Protein AF-X1LDX7-F1 (afdb_monomer_lite)

Radius of gyration: 20.69 Å; chains: 1; bounding box: 46×36×56 Å

pLDDT: mean 85.53, std 8.08, range [46.94, 95.12]

InterPro domains:
  IPR010656 TRAP C4-dicarboxylate transport system permease DctM subunit [PF06808] (3-155)
  IPR011853 TRAP C4-dicarboxylate transport system permease, fused DctM-DctQ [PTHR43849] (2-155)

Secondary structure (DSSP, 8-state):
-HHHHHHHTT--HHHHHHHHHHHHHHHHHT-TTT---HHHHHHHHHHHHHHHHHHHHHHHHHHHHHHHHHHHTHHHHHHHHHHHHHTT-HHHHHHHHHHHHHHHHTTS-HHHHHHHHHHHTHHHHHHHHTTTS-THHHHHHHHHHHHHHHHSGGG--

Foldseek 3Di:
DQLVVCVVVVDDNVVSVVVVVVVVQVVLCVDPVRRDDPVNVVVVVVVVVVVVVVVVVLVVVLVVLLVCLVVVVQQVVLLVVLCVVCVLPLVSSLVVLLVVLLVQLAPDPLSSSLSNSCRRNLVSNCVSCVVPDDSVVSSVSSSVSSVVSCVDDVRVD

Sequence (157 aa):
FALIYLLIQGYSPQKSVVLSIVVLIIVSMFSEKTRLTPKKFLEAITEAGVSATTVAVACAAAGIIVGITTMSGLGLKFTGIVFEVSRGILPIALILASLASLVLGMGIPTTANYIIMATLIAPALIRLMAENTHLILPHMFVFYYGILADITPPVLF

Structure (mmCIF, N/CA/C/O backbone):
data_AF-X1LDX7-F1
#
_entry.id   AF-X1LDX7-F1
#
loop_
_atom_site.group_PDB
_atom_site.id
_atom_site.type_symbol
_atom_site.label_atom_id
_atom_site.label_alt_id
_atom_site.label_comp_id
_atom_site.label_asym_id
_atom_site.label_entity_id
_atom_site.label_seq_id
_atom_site.pdbx_PDB_ins_code
_atom_site.Cartn_x
_atom_site.Cartn_y
_atom_site.Cartn_z
_atom_site.occupancy
_atom_site.B_iso_or_equiv
_atom_site.auth_seq_id
_atom_site.auth_comp_id
_atom_site.auth_asym_id
_atom_site.auth_atom_id
_atom_site.pdbx_PDB_model_num
ATOM 1 N N . PHE A 1 1 ? -12.152 -15.289 14.217 1.00 82.81 1 PHE A N 1
ATOM 2 C CA . PHE A 1 1 ? -12.543 -16.506 13.472 1.00 82.81 1 PHE A CA 1
ATOM 3 C C . PHE A 1 1 ? -13.544 -16.245 12.348 1.00 82.81 1 PHE A C 1
ATOM 5 O O . PHE A 1 1 ? -13.287 -16.727 11.255 1.00 82.81 1 PHE A O 1
ATOM 12 N N . ALA A 1 2 ? -14.608 -15.448 12.544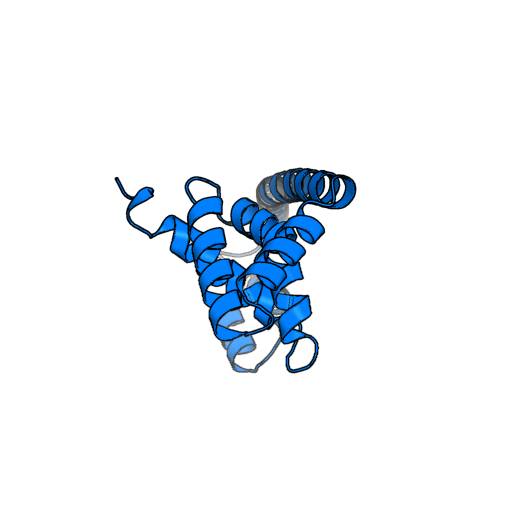 1.00 89.12 2 ALA A N 1
ATOM 13 C CA . ALA A 1 2 ? -15.580 -15.135 11.479 1.00 89.12 2 ALA A CA 1
ATOM 14 C C . ALA A 1 2 ? -14.943 -14.565 10.191 1.00 89.12 2 ALA A C 1
ATOM 16 O O . ALA A 1 2 ? -15.236 -15.045 9.101 1.00 89.12 2 ALA A O 1
ATOM 17 N N . LEU A 1 3 ? -14.003 -13.621 10.320 1.00 91.62 3 LEU A N 1
ATOM 18 C CA . LEU A 1 3 ? -13.297 -13.031 9.175 1.00 91.62 3 LEU A CA 1
ATOM 19 C C . LEU A 1 3 ? -12.515 -14.068 8.362 1.00 91.62 3 LEU A C 1
ATOM 21 O O . LEU A 1 3 ? -12.654 -14.133 7.147 1.00 91.62 3 LEU A O 1
ATOM 25 N N . ILE A 1 4 ? -11.734 -14.907 9.045 1.00 93.25 4 ILE A N 1
ATOM 26 C CA . ILE A 1 4 ? -10.932 -15.964 8.413 1.00 93.25 4 ILE A CA 1
ATOM 27 C C . ILE A 1 4 ? -11.850 -16.979 7.720 1.00 93.25 4 ILE A C 1
ATOM 29 O O . ILE A 1 4 ? -11.585 -17.373 6.591 1.00 93.25 4 ILE A O 1
ATOM 33 N N . TYR A 1 5 ? -12.957 -17.356 8.364 1.00 93.88 5 TYR A N 1
ATOM 34 C CA . TYR A 1 5 ? -13.932 -18.277 7.787 1.00 93.88 5 TYR A CA 1
ATOM 35 C C . TYR A 1 5 ? -14.540 -17.732 6.486 1.00 93.88 5 TYR A C 1
ATOM 37 O O . TYR A 1 5 ? -14.564 -18.439 5.483 1.00 93.88 5 TYR A O 1
ATOM 45 N N . LEU A 1 6 ? -14.970 -16.465 6.470 1.00 92.25 6 LEU A N 1
ATOM 46 C CA . LEU A 1 6 ? -15.544 -15.834 5.275 1.00 92.25 6 LEU A CA 1
ATOM 47 C C . LEU A 1 6 ? -14.529 -15.718 4.127 1.00 92.25 6 LEU A C 1
ATOM 49 O O . LEU A 1 6 ? -14.892 -15.935 2.972 1.00 92.25 6 LEU A O 1
ATOM 53 N N . LEU A 1 7 ? -13.256 -15.458 4.438 1.00 92.94 7 LEU A N 1
ATOM 54 C CA . LEU A 1 7 ? -12.185 -15.445 3.438 1.00 92.94 7 LEU A CA 1
ATOM 55 C C . LEU A 1 7 ? -11.936 -16.836 2.836 1.00 92.94 7 LEU A C 1
ATOM 57 O O . LEU A 1 7 ? -11.791 -16.948 1.622 1.00 92.94 7 LEU A O 1
ATOM 61 N N . ILE A 1 8 ? -11.943 -17.898 3.652 1.00 94.62 8 ILE A N 1
ATOM 62 C CA . ILE A 1 8 ? -11.799 -19.286 3.168 1.00 94.62 8 ILE A CA 1
ATOM 63 C C . ILE A 1 8 ? -12.981 -19.684 2.271 1.00 94.62 8 ILE A C 1
ATOM 65 O O . ILE A 1 8 ? -12.803 -20.419 1.305 1.00 94.62 8 ILE A O 1
ATOM 69 N N . GLN A 1 9 ? -14.179 -19.162 2.547 1.00 91.88 9 GLN A N 1
ATOM 70 C CA . GLN A 1 9 ? -15.378 -19.352 1.720 1.00 91.88 9 GLN A CA 1
ATOM 71 C C . GLN A 1 9 ? -15.359 -18.535 0.412 1.00 91.88 9 GLN A C 1
ATOM 73 O O . GLN A 1 9 ? -16.319 -18.576 -0.354 1.00 91.88 9 GLN A O 1
ATOM 78 N N . GLY A 1 10 ? -14.290 -17.779 0.144 1.00 89.56 10 GLY A N 1
ATOM 79 C CA . GLY A 1 10 ? -14.121 -17.025 -1.098 1.00 89.56 10 GLY A CA 1
ATOM 80 C C . GLY A 1 10 ? -14.880 -15.696 -1.152 1.00 89.56 10 GLY A C 1
ATOM 81 O O . GLY A 1 10 ? -15.006 -15.111 -2.228 1.00 89.56 10 GLY A O 1
ATOM 82 N N . TYR A 1 11 ? -15.383 -15.179 -0.025 1.00 91.88 11 TYR A N 1
ATOM 83 C CA . TYR A 1 11 ? -15.954 -13.830 0.004 1.00 91.88 11 TYR A CA 1
ATOM 84 C C . TYR A 1 11 ? -14.866 -12.769 -0.178 1.00 91.88 11 TYR A C 1
ATOM 86 O O . TYR A 1 11 ? -13.730 -12.927 0.269 1.00 91.88 11 TYR A O 1
ATOM 94 N N . SER A 1 12 ? -15.228 -11.630 -0.781 1.00 92.44 12 SER A N 1
ATOM 95 C CA . SER A 1 12 ? -14.287 -10.516 -0.893 1.00 92.44 12 SER A CA 1
ATOM 96 C C . SER A 1 12 ? -13.866 -10.009 0.497 1.00 92.44 12 SER A C 1
ATOM 98 O O . SER A 1 12 ? -14.675 -10.045 1.438 1.00 92.44 12 SER A O 1
ATOM 100 N N . PRO A 1 13 ? -12.630 -9.500 0.657 1.00 90.12 13 PRO A N 1
ATOM 101 C CA . PRO A 1 13 ? -12.145 -9.006 1.945 1.00 90.12 13 PRO A CA 1
ATOM 102 C C . PRO A 1 13 ? -13.055 -7.940 2.561 1.00 90.12 13 PRO A C 1
ATOM 104 O O . PRO A 1 13 ? -13.353 -7.992 3.751 1.00 90.12 13 PRO A O 1
ATOM 107 N N . GLN A 1 14 ? -13.580 -7.024 1.742 1.00 92.62 14 GLN A N 1
ATOM 108 C CA . GLN A 1 14 ? -14.465 -5.950 2.198 1.00 92.62 14 GLN A CA 1
ATOM 109 C C . GLN A 1 14 ? -15.773 -6.505 2.774 1.00 92.62 14 GLN A C 1
ATOM 111 O O . GLN A 1 14 ? -16.179 -6.121 3.870 1.00 92.62 14 GLN A O 1
ATOM 116 N N . LYS A 1 15 ? -16.413 -7.455 2.075 1.00 90.69 15 LYS A N 1
ATOM 117 C CA . LYS A 1 15 ? -17.636 -8.115 2.562 1.00 90.69 15 LYS A CA 1
ATOM 118 C C . LYS A 1 15 ? -17.365 -8.901 3.844 1.00 90.69 15 LYS A C 1
ATOM 120 O O . LYS A 1 15 ? -18.156 -8.834 4.783 1.00 90.69 15 LYS A O 1
ATOM 125 N N . SER A 1 16 ? -16.230 -9.597 3.893 1.00 94.56 16 SER A N 1
ATOM 126 C CA . SER A 1 16 ? -15.809 -10.391 5.050 1.00 94.56 16 SER A CA 1
ATOM 127 C C . SER A 1 16 ? -15.623 -9.529 6.300 1.00 94.56 16 SER A C 1
ATOM 129 O O . SER A 1 16 ? -16.070 -9.917 7.378 1.00 94.56 16 SER A O 1
ATOM 131 N N . VAL A 1 17 ? -15.025 -8.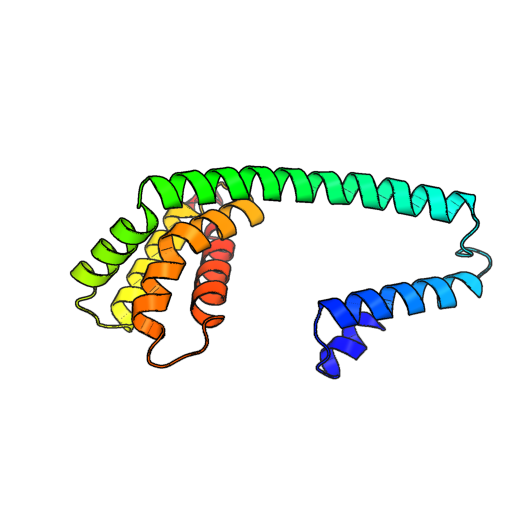341 6.163 1.00 93.81 17 VAL A N 1
ATOM 132 C CA . VAL A 1 17 ? -14.864 -7.375 7.261 1.00 93.81 17 VAL A CA 1
ATOM 133 C C . VAL A 1 17 ? -16.217 -6.864 7.750 1.00 93.81 17 VAL 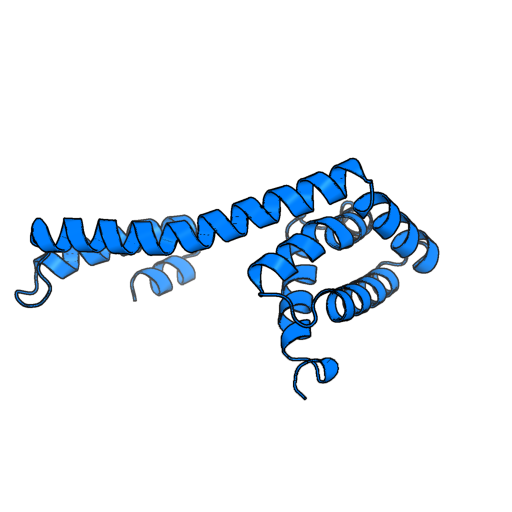A C 1
ATOM 135 O O . VAL A 1 17 ? -16.485 -6.942 8.947 1.00 93.81 17 VAL A O 1
ATOM 138 N N . VAL A 1 18 ? -17.090 -6.403 6.848 1.00 93.81 18 VAL A N 1
ATOM 139 C CA . VAL A 1 18 ? -18.406 -5.852 7.223 1.00 93.81 18 VAL A CA 1
ATOM 140 C C . VAL A 1 18 ? -19.240 -6.885 7.984 1.00 93.81 18 VAL A C 1
ATOM 142 O O . VAL A 1 18 ? -19.736 -6.598 9.072 1.00 93.81 18 VAL A O 1
ATOM 145 N N . LEU A 1 19 ? -19.339 -8.111 7.463 1.00 93.31 19 LEU A N 1
ATOM 146 C CA . LEU A 1 19 ? -20.062 -9.195 8.132 1.00 93.31 19 LEU A CA 1
ATOM 147 C C . LEU A 1 19 ? -19.414 -9.578 9.467 1.00 93.31 19 LEU A C 1
ATOM 149 O O . LEU A 1 19 ? -20.119 -9.832 10.442 1.00 93.31 19 LEU A O 1
ATOM 153 N N . SER A 1 20 ? -18.082 -9.572 9.543 1.00 93.88 20 SER A N 1
ATOM 154 C CA . SER A 1 20 ? -17.376 -9.861 10.792 1.00 93.88 20 SER A CA 1
ATOM 155 C C . SER A 1 20 ? -17.654 -8.821 11.868 1.00 93.88 20 SER A C 1
ATOM 157 O O . SER A 1 20 ? -17.823 -9.214 13.015 1.00 93.88 20 SER A O 1
ATOM 159 N N . ILE A 1 21 ? -17.751 -7.532 11.525 1.00 92.19 21 ILE A N 1
ATOM 160 C CA . ILE A 1 21 ? -18.117 -6.469 12.475 1.00 92.19 21 ILE A CA 1
ATOM 161 C C . ILE A 1 21 ? -19.527 -6.709 13.024 1.00 92.19 21 ILE A C 1
ATOM 163 O O . ILE A 1 21 ? -19.724 -6.644 14.235 1.00 92.19 21 ILE A O 1
ATOM 167 N N . VAL A 1 22 ? -20.491 -7.055 12.164 1.00 91.81 22 VAL A N 1
ATOM 168 C CA . VAL A 1 22 ? -21.866 -7.370 12.591 1.00 91.81 22 VAL A CA 1
ATOM 169 C C . VAL A 1 22 ? -21.882 -8.563 13.548 1.00 91.81 22 VAL A C 1
ATOM 171 O O . VAL A 1 22 ? -22.469 -8.481 14.626 1.00 91.81 22 VAL A O 1
ATOM 174 N N . VAL A 1 23 ? -21.184 -9.649 13.202 1.00 92.19 23 VAL A N 1
ATOM 175 C CA . VAL A 1 23 ? -21.048 -10.823 14.079 1.00 92.19 23 VAL A CA 1
ATOM 176 C C . VAL A 1 23 ? -20.392 -10.439 15.406 1.00 92.19 23 VAL A C 1
ATOM 178 O O . VAL A 1 23 ? -20.837 -10.888 16.458 1.00 92.19 23 VAL A O 1
ATOM 181 N N . LEU A 1 24 ? -19.367 -9.587 15.381 1.00 91.19 24 LEU A N 1
ATOM 182 C CA . LEU A 1 24 ? -18.648 -9.149 16.576 1.00 91.19 24 LEU A CA 1
ATOM 183 C C . LEU A 1 24 ? -19.548 -8.320 17.501 1.00 91.19 24 LEU A C 1
ATOM 185 O O . LEU A 1 24 ? -19.529 -8.550 18.706 1.00 91.19 24 LEU A O 1
ATOM 189 N N . ILE A 1 25 ? -20.390 -7.437 16.952 1.00 89.62 25 ILE A N 1
ATOM 190 C CA . ILE A 1 25 ? -21.397 -6.683 17.716 1.00 89.62 25 ILE A CA 1
ATOM 191 C C . ILE A 1 25 ? -22.408 -7.638 18.357 1.00 89.62 25 ILE A C 1
ATOM 193 O O . ILE A 1 25 ? -22.646 -7.550 19.560 1.00 89.62 25 ILE A O 1
ATOM 197 N N . ILE A 1 26 ? -22.958 -8.583 17.586 1.00 89.69 26 ILE A N 1
ATOM 198 C CA . ILE A 1 26 ? -23.938 -9.557 18.089 1.00 89.69 26 ILE A CA 1
ATOM 199 C C . ILE A 1 26 ? -23.328 -10.387 19.223 1.00 89.69 26 ILE A C 1
ATOM 201 O O . ILE A 1 26 ? -23.899 -10.461 20.305 1.00 89.69 26 ILE A O 1
ATOM 205 N N . VAL A 1 27 ? -22.143 -10.964 19.012 1.00 90.00 27 VAL A N 1
ATOM 206 C CA . VAL A 1 27 ? -21.449 -11.792 20.012 1.00 90.00 27 VAL A CA 1
ATOM 207 C C . VAL A 1 27 ? -21.072 -10.974 21.251 1.00 90.00 27 VAL A C 1
ATOM 209 O O . VAL A 1 27 ? -21.224 -11.453 22.374 1.00 90.00 27 VAL A O 1
ATOM 212 N N . SER A 1 28 ? -20.639 -9.723 21.068 1.00 87.56 28 SER A N 1
ATOM 213 C CA . SER A 1 28 ? -20.312 -8.798 22.158 1.00 87.56 28 SER A CA 1
ATOM 214 C C . SER A 1 28 ? -21.494 -8.580 23.106 1.00 87.56 28 SER A C 1
ATOM 216 O O . SER A 1 28 ? -21.269 -8.466 24.312 1.00 87.56 28 SER A O 1
ATOM 218 N N . MET A 1 29 ? -22.738 -8.586 22.606 1.00 85.94 29 MET A N 1
ATOM 219 C CA . MET A 1 29 ? -23.943 -8.392 23.423 1.00 85.94 29 MET A CA 1
ATOM 220 C C . MET A 1 29 ? -24.233 -9.542 24.398 1.00 85.94 29 MET A C 1
ATOM 222 O O . MET A 1 29 ? -24.855 -9.295 25.431 1.00 85.94 29 MET A O 1
ATOM 226 N N . PHE A 1 30 ? -23.777 -10.764 24.105 1.00 87.69 30 PHE A N 1
ATOM 227 C CA . PHE A 1 30 ? -24.037 -11.954 24.930 1.00 87.69 30 PHE A CA 1
ATOM 228 C C . PHE A 1 30 ? -23.065 -12.133 26.102 1.00 87.69 30 PHE A C 1
ATOM 230 O O . PHE A 1 30 ? -23.287 -12.990 26.952 1.00 87.69 30 PHE A O 1
ATOM 237 N N . SER A 1 31 ? -21.997 -11.338 26.179 1.00 81.31 31 SER A N 1
ATOM 238 C CA . SER A 1 31 ? -21.017 -11.414 27.264 1.00 81.31 31 SER A CA 1
ATOM 239 C C . SER A 1 31 ? -21.066 -10.144 28.110 1.00 81.31 31 SER A C 1
ATOM 241 O O . SER A 1 31 ? -20.834 -9.040 27.616 1.00 81.31 31 SER A O 1
ATOM 243 N N . GLU A 1 32 ? -21.339 -10.294 29.409 1.00 73.56 32 GLU A N 1
ATOM 244 C CA . GLU A 1 32 ? -21.474 -9.175 30.355 1.00 73.56 32 GLU A CA 1
ATOM 245 C C . GLU A 1 32 ? -20.223 -8.286 30.408 1.00 73.56 32 GLU A C 1
ATOM 247 O O . GLU A 1 32 ? -20.321 -7.069 30.557 1.00 73.56 32 GLU A O 1
ATOM 252 N N . LYS A 1 33 ? -19.039 -8.875 30.200 1.00 76.56 33 LYS A N 1
ATOM 253 C CA . LYS A 1 33 ? -17.758 -8.154 30.191 1.00 76.56 33 LYS A CA 1
ATOM 254 C C . LYS A 1 33 ? -17.558 -7.317 28.925 1.00 76.56 33 LYS A C 1
ATOM 256 O O . LYS A 1 33 ? -16.923 -6.263 28.970 1.00 76.56 33 LYS A O 1
ATOM 261 N N . THR A 1 34 ? -18.105 -7.763 27.796 1.00 80.62 34 THR A N 1
ATOM 262 C CA . THR A 1 34 ? -17.879 -7.159 26.471 1.00 80.62 34 THR A CA 1
ATOM 263 C C . THR A 1 34 ? -19.093 -6.428 25.924 1.00 80.62 34 THR A C 1
ATOM 265 O O . THR A 1 34 ? -19.013 -5.917 24.812 1.00 80.62 34 THR A O 1
ATOM 268 N N . ARG A 1 35 ? -20.198 -6.364 26.675 1.00 83.50 35 ARG A N 1
ATOM 269 C CA . ARG A 1 35 ? -21.460 -5.780 26.219 1.00 83.50 35 ARG A CA 1
ATOM 270 C C . ARG A 1 35 ? -21.265 -4.340 25.749 1.00 83.50 35 ARG A C 1
ATOM 272 O O . ARG A 1 35 ? -20.736 -3.498 26.483 1.00 83.50 35 ARG A O 1
ATOM 279 N N . LEU A 1 36 ? -21.710 -4.073 24.524 1.00 83.69 36 LEU A N 1
ATOM 280 C CA . LEU A 1 36 ? -21.699 -2.745 23.923 1.00 83.69 36 LEU A CA 1
ATOM 281 C C . LEU A 1 36 ? -22.754 -1.867 24.612 1.00 83.69 36 LEU A C 1
ATOM 283 O O . LEU A 1 36 ? -23.952 -1.996 24.367 1.00 83.69 36 LEU A O 1
ATOM 287 N N . THR A 1 37 ? -22.317 -0.987 25.509 1.00 88.62 37 THR A N 1
ATOM 288 C CA . THR A 1 37 ? -23.161 0.097 26.027 1.00 88.62 37 THR A CA 1
ATOM 289 C C . THR A 1 37 ? -23.123 1.286 25.061 1.00 88.62 37 THR A C 1
ATOM 291 O O . THR A 1 37 ? -22.133 1.438 24.342 1.00 88.62 37 THR A O 1
ATOM 294 N N . PRO A 1 38 ? -24.136 2.176 25.052 1.00 86.81 38 PRO A N 1
ATOM 295 C CA . PRO A 1 38 ? -24.136 3.355 24.179 1.00 86.81 38 PRO A CA 1
ATOM 296 C C . PRO A 1 38 ? -22.867 4.208 24.314 1.00 86.81 38 PRO A C 1
ATOM 298 O O . PRO A 1 38 ? -22.340 4.695 23.320 1.00 86.81 38 PRO A O 1
ATOM 301 N N . LYS A 1 39 ? -22.324 4.312 25.535 1.00 89.44 39 LYS A N 1
ATOM 302 C CA . LYS A 1 39 ? -21.056 5.000 25.806 1.00 89.44 39 LYS A CA 1
ATOM 303 C C . LYS A 1 39 ? -19.863 4.312 25.128 1.00 89.44 39 LYS A C 1
ATOM 305 O O . LYS A 1 39 ? -19.134 4.972 24.399 1.00 89.44 39 LYS A O 1
ATOM 310 N N . LYS A 1 40 ? -19.710 2.991 25.297 1.00 88.75 40 LYS A N 1
ATOM 311 C CA . LYS A 1 40 ? -18.639 2.208 24.649 1.00 88.75 40 LYS A CA 1
ATOM 312 C C . LYS A 1 40 ? -18.744 2.228 23.125 1.00 88.75 40 LYS A C 1
ATOM 314 O O . LYS A 1 40 ? -17.732 2.222 22.439 1.00 88.75 40 LYS A O 1
ATOM 319 N N . PHE A 1 41 ? -19.964 2.253 22.589 1.00 89.38 41 PHE A N 1
ATOM 320 C CA . PHE A 1 41 ? -20.184 2.379 21.151 1.00 89.38 41 PHE A CA 1
ATOM 321 C C . PHE A 1 41 ? -19.718 3.743 20.626 1.00 89.38 41 PHE A C 1
ATOM 323 O O . PHE A 1 41 ? -19.037 3.801 19.607 1.00 89.38 41 PHE A O 1
ATOM 330 N N . LEU A 1 42 ? -20.025 4.829 21.345 1.00 92.12 42 LEU A N 1
ATOM 331 C CA . LEU A 1 42 ? -19.557 6.169 20.987 1.00 92.12 42 LEU A CA 1
ATOM 332 C C . LEU A 1 42 ? -18.024 6.285 21.073 1.00 92.12 42 LEU A C 1
ATOM 334 O O . LEU A 1 42 ? -17.396 6.868 20.190 1.00 92.12 42 LEU A O 1
ATOM 338 N N . GLU A 1 43 ? -17.423 5.700 22.111 1.00 92.81 43 GLU A N 1
ATOM 339 C CA . GLU A 1 43 ? -15.966 5.612 22.276 1.00 92.81 43 GLU A CA 1
ATOM 340 C C . GLU A 1 43 ? -15.327 4.838 21.113 1.00 92.81 43 GLU A C 1
ATOM 342 O O . GLU A 1 43 ? -14.395 5.342 20.492 1.00 92.81 43 GLU A O 1
ATOM 347 N N . ALA A 1 44 ? -15.890 3.684 20.735 1.00 90.75 44 ALA A N 1
ATOM 348 C CA . ALA A 1 44 ? -15.412 2.886 19.606 1.00 90.75 44 ALA A CA 1
ATOM 349 C C . ALA A 1 44 ? -15.512 3.633 18.264 1.00 90.75 44 ALA A C 1
ATOM 351 O O . ALA A 1 44 ? -14.602 3.544 17.443 1.00 90.75 44 ALA A O 1
ATOM 352 N N . ILE A 1 45 ? -16.585 4.403 18.034 1.00 92.69 45 ILE A N 1
ATOM 353 C CA . ILE A 1 45 ? -16.696 5.270 16.847 1.00 92.69 45 ILE A CA 1
ATOM 354 C C . ILE A 1 45 ? -15.628 6.366 16.874 1.00 92.69 45 ILE A C 1
ATOM 356 O O . ILE A 1 45 ? -15.034 6.666 15.841 1.00 92.69 45 ILE A O 1
ATOM 360 N N . THR A 1 46 ? -15.372 6.958 18.040 1.00 95.12 46 THR A N 1
ATOM 361 C CA . THR A 1 46 ? -14.361 8.013 18.189 1.00 95.12 46 THR A CA 1
ATOM 362 C C . THR A 1 46 ? -12.964 7.469 17.886 1.00 95.12 46 THR A C 1
ATOM 364 O O . THR A 1 46 ? -12.232 8.056 17.093 1.00 95.12 46 THR A O 1
ATOM 367 N N . GLU A 1 47 ? -12.617 6.306 18.437 1.00 93.69 47 GLU A N 1
ATOM 368 C CA . GLU A 1 47 ? -11.346 5.621 18.184 1.00 93.69 47 GLU A CA 1
ATOM 369 C C . GLU A 1 47 ? -11.201 5.188 16.715 1.00 93.69 47 GLU A C 1
ATOM 371 O O . GLU A 1 47 ? -10.141 5.367 16.102 1.00 93.69 47 GLU A O 1
ATOM 376 N N . ALA A 1 48 ? -12.292 4.705 16.109 1.00 91.50 48 ALA A N 1
ATOM 377 C CA . ALA A 1 48 ? -12.343 4.417 14.681 1.00 91.50 48 ALA A CA 1
ATOM 378 C C . ALA A 1 48 ? -12.126 5.684 13.836 1.00 91.50 48 ALA A C 1
ATOM 380 O O . ALA A 1 48 ? -11.396 5.635 12.849 1.00 91.50 48 ALA A O 1
ATOM 381 N N . GLY A 1 49 ? -12.702 6.824 14.232 1.00 94.50 49 GLY A N 1
ATOM 382 C CA . GLY A 1 49 ? -12.523 8.112 13.560 1.00 94.50 49 GLY A CA 1
ATOM 383 C C . GLY A 1 49 ? -11.084 8.629 13.626 1.00 94.50 49 GLY A C 1
ATOM 384 O O . GLY A 1 49 ? -10.535 9.070 12.613 1.00 94.50 49 GLY A O 1
ATOM 385 N N . VAL A 1 50 ? -10.434 8.516 14.788 1.00 93.88 50 VAL A N 1
ATOM 386 C CA . VAL A 1 50 ? -9.015 8.875 14.952 1.00 93.88 50 VAL A CA 1
ATOM 387 C C . VAL A 1 50 ? -8.138 7.997 14.059 1.00 93.88 50 VAL A C 1
ATOM 389 O O . VAL A 1 50 ? -7.339 8.516 13.280 1.00 93.88 50 VAL A O 1
ATOM 392 N N . SER A 1 51 ? -8.351 6.680 14.088 1.00 89.50 51 SER A N 1
ATOM 393 C CA . SER A 1 51 ? -7.606 5.731 13.250 1.00 89.50 51 SER A CA 1
ATOM 394 C C . SER A 1 51 ? -7.834 5.977 11.751 1.00 89.50 51 SER A C 1
ATOM 396 O O . SER A 1 51 ? -6.899 5.926 10.951 1.00 89.50 51 SER A O 1
ATOM 398 N N . ALA A 1 52 ? -9.070 6.302 11.357 1.00 92.25 52 ALA A N 1
ATOM 399 C CA . ALA A 1 52 ? -9.413 6.638 9.978 1.00 92.25 52 ALA A CA 1
ATOM 400 C C . ALA A 1 52 ? -8.739 7.934 9.508 1.00 92.25 52 ALA A C 1
ATOM 402 O O . ALA A 1 52 ? -8.370 8.037 8.340 1.00 92.25 52 ALA A O 1
ATOM 403 N N . THR A 1 53 ? -8.528 8.902 10.403 1.00 92.19 53 THR A N 1
ATOM 404 C CA . THR A 1 53 ? -7.862 10.171 10.072 1.00 92.19 53 THR A CA 1
ATOM 405 C C . THR A 1 53 ? -6.413 9.944 9.645 1.00 92.19 53 THR A C 1
ATOM 407 O O . THR A 1 53 ? -5.970 10.525 8.657 1.00 92.19 53 THR A O 1
ATOM 410 N N . THR A 1 54 ? -5.684 9.042 10.310 1.00 84.94 54 THR A N 1
ATOM 411 C CA . THR A 1 54 ? -4.315 8.676 9.908 1.00 84.94 54 THR A CA 1
ATO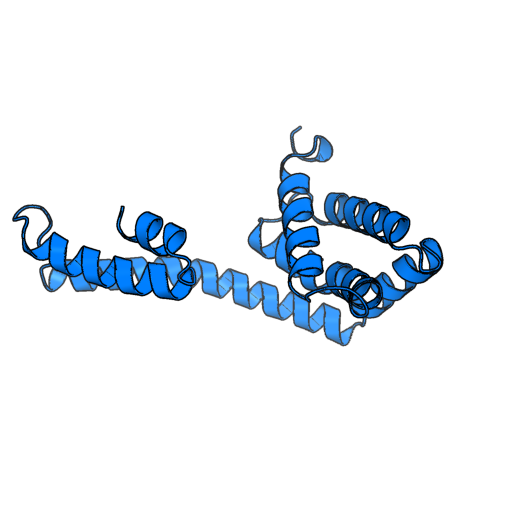M 412 C C . THR A 1 54 ? -4.274 8.122 8.482 1.00 84.94 54 THR A C 1
ATOM 414 O O . THR A 1 54 ? -3.428 8.525 7.681 1.00 84.94 54 THR A O 1
ATOM 417 N N . VAL A 1 55 ? -5.222 7.248 8.131 1.00 85.88 55 VAL A N 1
ATOM 418 C CA . VAL A 1 55 ? -5.345 6.709 6.768 1.00 85.88 55 VAL A CA 1
ATOM 419 C C . VAL A 1 55 ? -5.742 7.809 5.781 1.00 85.88 55 VAL A C 1
ATOM 421 O O . VAL A 1 55 ? -5.168 7.893 4.699 1.00 85.88 55 VAL A O 1
ATOM 424 N N . ALA A 1 56 ? -6.667 8.695 6.157 1.00 89.94 56 ALA A N 1
ATOM 425 C CA . ALA A 1 56 ? -7.117 9.798 5.314 1.00 89.94 56 ALA A CA 1
ATOM 426 C C . ALA A 1 56 ? -5.976 10.764 4.959 1.00 89.94 56 ALA A C 1
ATOM 428 O O . ALA A 1 56 ? -5.850 11.151 3.799 1.00 89.94 56 ALA A O 1
ATOM 429 N N . VAL A 1 57 ? -5.108 11.105 5.918 1.00 89.19 57 VAL A N 1
ATOM 430 C CA . VAL A 1 57 ? -3.924 11.946 5.673 1.00 89.19 57 VAL A CA 1
ATOM 431 C C . VAL A 1 57 ? -2.948 11.251 4.721 1.00 89.19 57 VAL A C 1
ATOM 433 O O . VAL A 1 57 ? -2.464 11.878 3.778 1.00 89.19 57 VAL A O 1
ATOM 436 N N . ALA A 1 58 ? -2.709 9.948 4.903 1.00 83.38 58 ALA A N 1
ATOM 437 C CA . ALA A 1 58 ? -1.878 9.173 3.985 1.00 83.38 58 ALA A CA 1
ATOM 438 C C . ALA A 1 58 ? -2.468 9.149 2.562 1.00 83.38 58 ALA A C 1
ATOM 440 O O . ALA A 1 58 ? -1.743 9.374 1.595 1.00 83.38 58 ALA A O 1
ATOM 441 N N . CYS A 1 59 ? -3.784 8.953 2.421 1.00 86.00 59 CYS A N 1
ATOM 442 C CA . CYS A 1 59 ? -4.486 9.017 1.137 1.00 86.00 59 CYS A CA 1
ATOM 443 C C . CYS A 1 59 ? -4.480 10.425 0.515 1.00 86.00 59 CYS A C 1
ATOM 445 O O . CYS A 1 59 ? -4.409 10.554 -0.705 1.00 86.00 59 CYS A O 1
ATOM 447 N N . ALA A 1 60 ? -4.529 11.490 1.316 1.00 90.06 60 ALA A N 1
ATOM 448 C CA . ALA A 1 60 ? -4.429 12.859 0.815 1.00 90.06 60 ALA A CA 1
ATOM 449 C C . ALA A 1 60 ? -3.030 13.139 0.243 1.00 90.06 60 ALA A C 1
ATOM 451 O O . ALA A 1 60 ? -2.905 13.611 -0.888 1.00 90.06 60 ALA A O 1
ATOM 452 N N . ALA A 1 61 ? -1.975 12.765 0.977 1.00 85.69 61 ALA A N 1
ATOM 453 C CA . ALA A 1 61 ? -0.598 12.844 0.493 1.00 85.69 61 ALA A CA 1
ATOM 454 C C . ALA A 1 61 ? -0.397 11.994 -0.775 1.00 85.69 61 ALA A C 1
ATOM 456 O O . ALA A 1 61 ? 0.213 12.452 -1.743 1.00 85.69 61 ALA A O 1
ATOM 457 N N . ALA A 1 62 ? -0.992 10.797 -0.809 1.00 84.12 62 ALA A N 1
ATOM 458 C CA . ALA A 1 62 ? -1.033 9.938 -1.986 1.00 84.12 62 ALA A CA 1
ATOM 459 C C . ALA A 1 62 ? -1.584 10.658 -3.214 1.00 84.12 62 ALA A C 1
ATOM 461 O O . ALA A 1 62 ? -0.972 10.637 -4.279 1.00 84.12 62 ALA A O 1
ATOM 462 N N . GLY A 1 63 ? -2.743 11.302 -3.055 1.00 87.12 63 GLY A N 1
ATOM 463 C CA . GLY A 1 63 ? -3.425 12.015 -4.126 1.00 87.12 63 GLY A CA 1
ATOM 464 C C . GLY A 1 63 ? -2.574 13.142 -4.703 1.00 87.12 63 GLY A C 1
ATOM 465 O O . GLY A 1 63 ? -2.544 13.314 -5.918 1.00 87.12 63 GLY A O 1
ATOM 466 N N . ILE A 1 64 ? -1.819 13.853 -3.860 1.00 89.38 64 ILE A N 1
ATOM 467 C CA . ILE A 1 64 ? -0.884 14.897 -4.303 1.00 89.38 64 ILE A CA 1
ATOM 468 C C . ILE A 1 64 ? 0.241 14.290 -5.155 1.00 89.38 64 ILE A C 1
ATOM 470 O O . ILE A 1 64 ? 0.512 14.783 -6.250 1.00 89.38 64 ILE A O 1
ATOM 474 N N . ILE A 1 65 ? 0.854 13.190 -4.702 1.00 84.31 65 ILE A N 1
ATOM 475 C CA . ILE A 1 65 ? 1.913 12.486 -5.446 1.00 84.31 65 ILE A CA 1
ATOM 476 C C . ILE A 1 65 ? 1.383 11.986 -6.792 1.00 84.31 65 ILE A C 1
ATOM 478 O O . ILE A 1 65 ? 2.019 12.197 -7.826 1.00 84.31 65 ILE A O 1
ATOM 482 N N . VAL A 1 66 ? 0.207 11.355 -6.796 1.00 84.62 66 VAL A N 1
ATOM 483 C CA . VAL A 1 66 ? -0.461 10.865 -8.010 1.00 84.62 66 VAL A CA 1
ATOM 484 C C . VAL A 1 66 ? -0.752 12.028 -8.959 1.00 84.62 66 VAL A C 1
ATOM 486 O O . VAL A 1 66 ? -0.469 11.925 -10.153 1.00 84.62 66 VAL A O 1
ATOM 489 N N . GLY A 1 67 ? -1.263 13.146 -8.438 1.00 87.56 67 GLY A N 1
ATOM 490 C CA . GLY A 1 67 ? -1.583 14.347 -9.206 1.00 87.56 67 GLY A CA 1
ATOM 491 C C . GLY A 1 67 ? -0.357 14.944 -9.894 1.00 87.56 67 GLY A C 1
ATOM 492 O O . GLY A 1 67 ? -0.361 15.115 -11.112 1.00 87.56 67 GLY A O 1
ATOM 493 N N . ILE A 1 68 ? 0.729 15.172 -9.149 1.00 88.25 68 ILE A N 1
ATOM 494 C CA . ILE A 1 68 ? 1.988 15.702 -9.699 1.00 88.25 68 ILE A CA 1
ATOM 495 C C . ILE A 1 68 ? 2.585 14.728 -10.718 1.00 88.25 68 ILE A C 1
ATOM 497 O O . ILE A 1 68 ? 3.016 15.141 -11.794 1.00 88.25 68 ILE A O 1
ATOM 501 N N . THR A 1 69 ? 2.583 13.430 -10.416 1.00 83.31 69 THR A N 1
ATOM 502 C CA . THR A 1 69 ? 3.109 12.378 -11.301 1.00 83.31 69 THR A CA 1
ATOM 503 C C . THR A 1 69 ? 2.342 12.304 -12.621 1.00 83.31 69 THR A C 1
ATOM 505 O O . THR A 1 69 ? 2.937 12.137 -13.687 1.00 83.31 69 THR A O 1
ATOM 508 N N . THR A 1 70 ? 1.021 12.472 -12.557 1.00 84.19 70 THR A N 1
ATOM 509 C CA . THR A 1 70 ? 0.145 12.481 -13.732 1.00 84.19 70 THR A CA 1
ATOM 510 C C . THR A 1 70 ? 0.368 13.741 -14.565 1.00 84.19 70 THR A C 1
ATOM 512 O O . THR A 1 70 ? 0.577 13.639 -15.771 1.00 84.19 70 THR A O 1
ATOM 515 N N . MET A 1 71 ? 0.402 14.923 -13.936 1.00 86.94 71 MET A N 1
ATOM 516 C CA . MET A 1 71 ? 0.598 16.203 -14.633 1.00 86.94 71 MET A CA 1
ATOM 517 C C . MET A 1 71 ? 1.990 16.343 -15.257 1.00 86.94 71 MET A C 1
ATOM 519 O O . MET A 1 71 ? 2.127 16.874 -16.354 1.00 86.94 71 MET A O 1
ATOM 523 N N . SER A 1 72 ? 3.027 15.854 -14.576 1.00 87.62 72 SER A N 1
ATOM 524 C CA . SER A 1 72 ? 4.407 15.865 -15.083 1.00 87.62 72 SER A CA 1
ATOM 525 C C . SER A 1 72 ? 4.664 14.814 -16.169 1.00 87.62 72 SER A C 1
ATOM 527 O O . SER A 1 72 ? 5.696 14.860 -16.842 1.00 87.62 72 SER A O 1
ATOM 529 N N . GLY A 1 73 ? 3.755 13.846 -16.338 1.00 82.31 73 GLY A N 1
ATOM 530 C CA . GLY A 1 73 ? 3.933 12.722 -17.253 1.00 82.31 73 GLY A CA 1
ATOM 531 C C . GLY A 1 73 ? 5.053 11.766 -16.833 1.00 82.31 73 GLY A C 1
ATOM 532 O O . GLY A 1 73 ? 5.544 11.002 -17.668 1.00 82.31 73 GLY A O 1
ATOM 533 N N . LEU A 1 74 ? 5.473 11.789 -15.560 1.00 81.25 74 LEU A N 1
ATOM 534 C CA . LEU A 1 74 ? 6.590 10.974 -15.073 1.00 81.25 74 LEU A CA 1
ATOM 535 C C . LEU A 1 74 ? 6.312 9.477 -15.264 1.00 81.25 74 LEU A C 1
ATOM 537 O O . LEU A 1 74 ? 7.190 8.751 -15.720 1.00 81.25 74 LEU A O 1
ATOM 541 N N . GLY A 1 75 ? 5.072 9.034 -15.024 1.00 74.81 75 GLY A N 1
ATOM 542 C CA . GLY A 1 75 ? 4.664 7.641 -15.243 1.00 74.81 75 GLY A CA 1
ATOM 543 C C . GLY A 1 75 ? 4.779 7.198 -16.707 1.00 74.81 75 GLY A C 1
ATOM 544 O O . GLY A 1 75 ? 5.220 6.083 -16.986 1.00 74.81 75 GLY A O 1
ATOM 545 N N . LEU A 1 76 ? 4.470 8.082 -17.665 1.00 80.31 76 LEU A N 1
ATOM 546 C CA . LEU A 1 76 ? 4.638 7.798 -19.097 1.00 80.31 76 LEU A CA 1
ATOM 547 C C . LEU A 1 76 ? 6.116 7.759 -19.500 1.00 80.31 76 LEU A C 1
ATOM 549 O O . LEU A 1 76 ? 6.508 6.899 -20.285 1.00 80.31 76 LEU A O 1
ATOM 553 N N . LYS A 1 77 ? 6.944 8.648 -18.942 1.00 85.00 77 LYS A N 1
ATOM 554 C CA . LYS A 1 77 ? 8.395 8.654 -19.178 1.00 85.00 77 LYS A CA 1
ATOM 555 C C . LYS A 1 77 ? 9.063 7.395 -18.628 1.00 85.00 77 LYS A C 1
ATOM 557 O O . LYS A 1 77 ? 9.817 6.757 -19.354 1.00 85.00 77 LYS A O 1
ATOM 562 N N . PHE A 1 78 ? 8.746 6.998 -17.394 1.00 82.06 78 PHE A N 1
ATOM 563 C CA . PHE A 1 78 ? 9.235 5.745 -16.810 1.00 82.06 78 PHE A CA 1
ATOM 564 C C . PHE A 1 78 ? 8.791 4.534 -17.628 1.00 82.06 78 PHE A C 1
ATOM 566 O O . PHE A 1 78 ? 9.603 3.666 -17.936 1.00 82.06 78 PHE A O 1
ATOM 573 N N . THR A 1 79 ? 7.529 4.520 -18.057 1.00 80.38 79 THR A N 1
ATOM 574 C CA . THR A 1 79 ? 7.010 3.498 -18.971 1.00 80.38 79 THR A CA 1
ATOM 575 C C . THR A 1 79 ? 7.807 3.423 -20.271 1.00 80.38 79 THR A C 1
ATOM 577 O O . THR A 1 79 ? 8.161 2.327 -20.698 1.00 80.38 79 THR A O 1
ATOM 580 N N . GLY A 1 80 ? 8.127 4.571 -20.875 1.00 83.69 80 GLY A N 1
ATOM 581 C CA . GLY A 1 80 ? 8.959 4.649 -22.075 1.00 83.69 80 GLY A CA 1
ATOM 582 C C . GLY A 1 80 ? 10.360 4.080 -21.857 1.00 83.69 80 GLY A C 1
ATOM 583 O O . GLY A 1 80 ? 10.778 3.215 -22.614 1.00 83.69 80 GLY A O 1
ATOM 584 N N . ILE A 1 81 ? 11.041 4.479 -20.777 1.00 86.19 81 ILE A N 1
ATOM 585 C CA . ILE A 1 81 ? 12.393 3.997 -20.448 1.00 86.19 81 ILE A CA 1
ATOM 586 C C . ILE A 1 81 ? 12.400 2.477 -20.258 1.00 86.19 81 ILE A C 1
ATOM 588 O O . ILE A 1 81 ? 13.230 1.784 -20.842 1.00 86.19 81 ILE A O 1
ATOM 592 N N . VAL A 1 82 ? 11.462 1.933 -19.475 1.00 85.69 82 VAL A N 1
ATOM 593 C CA . VAL A 1 82 ? 11.381 0.479 -19.272 1.00 85.69 82 VAL A CA 1
ATOM 594 C C . VAL A 1 82 ? 11.112 -0.233 -20.596 1.00 85.69 82 VAL A C 1
ATOM 596 O O . VAL A 1 82 ? 11.722 -1.267 -20.860 1.00 85.69 82 VAL A O 1
ATOM 599 N N . PHE A 1 83 ? 10.247 0.310 -21.453 1.00 84.19 83 PHE A N 1
ATOM 600 C CA . PHE A 1 83 ? 9.948 -0.277 -22.758 1.00 84.19 83 PHE A CA 1
ATOM 601 C C . PHE A 1 83 ? 11.153 -0.249 -23.710 1.00 84.19 83 PHE A C 1
ATOM 603 O O . PHE A 1 83 ? 11.475 -1.267 -24.317 1.00 84.19 83 PHE A O 1
ATOM 610 N N . GLU A 1 84 ? 11.855 0.881 -23.803 1.00 87.06 84 GLU A N 1
ATOM 611 C CA . GLU A 1 84 ? 13.039 1.049 -24.654 1.00 87.06 84 GLU A CA 1
ATOM 612 C C . GLU A 1 84 ? 14.185 0.127 -24.227 1.00 87.06 84 GLU A C 1
ATOM 614 O O . GLU A 1 84 ? 14.796 -0.538 -25.066 1.00 87.06 84 GLU A O 1
ATOM 619 N N . VAL A 1 85 ? 14.441 0.031 -22.919 1.00 87.25 85 VAL A N 1
ATOM 620 C CA . VAL A 1 85 ? 15.515 -0.813 -22.377 1.00 87.25 85 VAL A CA 1
ATOM 621 C C . VAL A 1 85 ? 15.144 -2.297 -22.452 1.00 87.25 85 VAL A C 1
ATOM 623 O O . VAL A 1 85 ? 15.992 -3.126 -22.777 1.00 87.25 85 VAL A O 1
ATOM 626 N N . SER A 1 86 ? 13.879 -2.655 -22.206 1.00 86.00 86 SER A N 1
ATOM 627 C CA . SER A 1 86 ? 13.414 -4.048 -22.317 1.00 86.00 86 SER A CA 1
ATOM 628 C C . SER A 1 86 ? 13.187 -4.513 -23.755 1.00 86.00 86 SER A C 1
ATOM 630 O O . SER A 1 86 ? 13.081 -5.717 -23.986 1.00 86.00 86 SER A O 1
ATOM 632 N N . ARG A 1 87 ? 13.094 -3.588 -24.723 1.00 84.19 87 ARG A N 1
ATOM 633 C CA . ARG A 1 87 ? 12.729 -3.854 -26.127 1.00 84.19 87 ARG A CA 1
ATOM 634 C C . ARG A 1 87 ? 11.422 -4.648 -26.279 1.00 84.19 87 ARG A C 1
ATOM 636 O O . ARG A 1 87 ? 11.273 -5.421 -27.221 1.00 84.19 87 ARG A O 1
ATOM 643 N N . GLY A 1 88 ? 10.495 -4.498 -25.332 1.00 79.62 88 GLY A N 1
ATOM 644 C CA . GLY A 1 88 ? 9.231 -5.243 -25.298 1.00 79.62 88 GLY A CA 1
ATOM 645 C C . GLY A 1 88 ? 9.320 -6.666 -24.727 1.00 79.62 88 GLY A C 1
ATOM 646 O O . GLY A 1 88 ? 8.315 -7.370 -24.694 1.00 79.62 88 GLY A O 1
ATOM 647 N N . ILE A 1 89 ? 10.486 -7.111 -24.243 1.00 85.81 89 ILE A N 1
ATOM 648 C CA . ILE A 1 89 ? 10.659 -8.443 -23.648 1.00 85.81 89 ILE A CA 1
ATOM 649 C C . ILE A 1 89 ? 10.193 -8.416 -22.186 1.00 85.81 89 ILE A C 1
ATOM 651 O O . ILE A 1 89 ? 10.858 -7.849 -21.313 1.00 85.81 89 ILE A O 1
ATOM 655 N N . LEU A 1 90 ? 9.063 -9.075 -21.907 1.00 85.12 90 LEU A N 1
ATOM 656 C CA . LEU A 1 90 ? 8.408 -9.060 -20.593 1.00 85.12 90 LEU A CA 1
ATOM 657 C C . LEU A 1 90 ? 9.335 -9.463 -19.421 1.00 85.12 90 LEU A C 1
ATOM 659 O O . LEU A 1 90 ? 9.383 -8.711 -18.448 1.00 85.12 90 LEU A O 1
ATOM 663 N N . PRO A 1 91 ? 10.119 -10.561 -19.478 1.00 88.44 91 PRO A N 1
ATOM 664 C CA . PRO A 1 91 ? 11.047 -10.908 -18.396 1.00 88.44 91 PRO A CA 1
ATOM 665 C C . PRO A 1 91 ? 12.060 -9.808 -18.055 1.00 88.44 91 PRO A C 1
ATOM 667 O O . PRO A 1 91 ? 12.334 -9.563 -16.883 1.00 88.44 91 PRO A O 1
ATOM 670 N N . ILE A 1 92 ? 12.588 -9.109 -19.064 1.00 88.69 92 ILE A N 1
ATOM 671 C CA . ILE A 1 92 ? 13.557 -8.023 -18.858 1.00 88.69 92 ILE A CA 1
ATOM 672 C C . ILE A 1 92 ? 12.861 -6.831 -18.204 1.00 88.69 92 ILE A C 1
ATOM 674 O O . ILE A 1 92 ? 13.384 -6.254 -17.253 1.00 88.69 92 ILE A O 1
ATOM 678 N N . ALA A 1 93 ? 11.656 -6.493 -18.664 1.00 88.81 93 ALA A N 1
ATOM 679 C CA . ALA A 1 93 ? 10.866 -5.428 -18.063 1.00 88.81 93 ALA A CA 1
ATOM 680 C C . ALA A 1 93 ? 10.516 -5.708 -16.596 1.00 88.81 93 ALA A C 1
ATOM 682 O O . ALA A 1 93 ? 10.577 -4.792 -15.783 1.00 88.81 93 ALA A O 1
ATOM 683 N N . LEU A 1 94 ? 10.203 -6.960 -16.239 1.00 89.69 94 LEU A N 1
ATOM 684 C CA . LEU A 1 94 ? 9.956 -7.357 -14.849 1.00 89.69 94 LEU A CA 1
ATOM 685 C C . LEU A 1 94 ? 11.207 -7.188 -13.979 1.00 89.69 94 LEU A C 1
ATOM 687 O O . LEU A 1 94 ? 11.105 -6.670 -12.870 1.00 89.69 94 LEU A O 1
ATOM 691 N N . ILE A 1 95 ? 12.391 -7.552 -14.483 1.00 90.38 95 ILE A N 1
ATOM 692 C CA . ILE A 1 95 ? 13.655 -7.341 -13.761 1.00 90.38 95 ILE A CA 1
ATOM 693 C C . ILE A 1 95 ? 13.907 -5.842 -13.558 1.00 90.38 95 ILE A C 1
ATOM 695 O O . ILE A 1 95 ? 14.148 -5.408 -12.434 1.00 90.38 95 ILE A O 1
ATOM 699 N N . LEU A 1 96 ? 13.781 -5.031 -14.609 1.00 89.62 96 LEU A N 1
ATOM 700 C CA . LEU A 1 96 ? 13.964 -3.579 -14.516 1.00 89.62 96 LEU A CA 1
ATOM 701 C C . LEU A 1 96 ? 12.958 -2.932 -13.558 1.00 89.62 96 LEU A C 1
ATOM 703 O O . LEU A 1 96 ? 13.340 -2.101 -12.738 1.00 89.62 96 LEU A O 1
ATOM 707 N N . ALA A 1 97 ? 11.692 -3.344 -13.627 1.00 89.75 97 ALA A N 1
ATOM 708 C CA . ALA A 1 97 ? 10.647 -2.885 -12.725 1.00 89.75 97 ALA A CA 1
ATOM 709 C C . ALA A 1 97 ? 10.939 -3.288 -11.277 1.00 89.75 97 ALA A C 1
ATOM 711 O O . ALA A 1 97 ? 10.781 -2.461 -10.388 1.00 89.75 97 ALA A O 1
ATOM 712 N N . SER A 1 98 ? 11.418 -4.512 -11.030 1.00 89.56 98 SER A N 1
ATOM 713 C CA . SER A 1 98 ? 11.783 -4.956 -9.681 1.00 89.56 98 SER A CA 1
ATOM 714 C C . SER A 1 98 ? 12.941 -4.146 -9.100 1.00 89.56 98 SER A C 1
ATOM 716 O O . SER A 1 98 ? 12.855 -3.698 -7.963 1.00 89.56 98 SER A O 1
ATOM 718 N N . LEU A 1 99 ? 13.985 -3.871 -9.889 1.00 88.62 99 LEU A N 1
ATOM 719 C CA . LEU A 1 99 ? 15.117 -3.049 -9.460 1.00 88.62 99 LEU A CA 1
ATOM 720 C C . LEU A 1 99 ? 14.684 -1.607 -9.192 1.00 88.62 99 LEU A C 1
ATOM 722 O O . LEU A 1 99 ? 15.041 -1.040 -8.162 1.00 88.62 99 LEU A O 1
ATOM 726 N N . ALA A 1 100 ? 13.876 -1.029 -10.083 1.00 87.44 100 ALA A N 1
ATOM 727 C CA . ALA A 1 100 ? 13.327 0.307 -9.890 1.00 87.44 100 ALA A CA 1
ATOM 728 C C . ALA A 1 100 ? 12.451 0.374 -8.630 1.00 87.44 100 ALA A C 1
ATOM 730 O O . ALA A 1 100 ? 12.580 1.316 -7.854 1.00 87.44 100 ALA A O 1
ATOM 731 N N . SER A 1 101 ? 11.615 -0.640 -8.388 1.00 87.50 101 SER A N 1
ATOM 732 C CA . SER A 1 101 ? 10.780 -0.722 -7.189 1.00 87.50 101 SER A C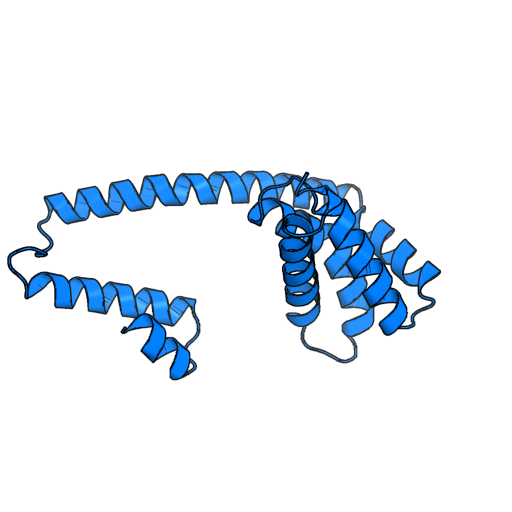A 1
ATOM 733 C C . SER A 1 101 ? 11.576 -0.932 -5.904 1.00 87.50 101 SER A C 1
ATOM 735 O O . SER A 1 101 ? 11.204 -0.380 -4.874 1.00 87.50 101 SER A O 1
ATOM 737 N N . LEU A 1 102 ? 12.690 -1.663 -5.948 1.00 86.06 102 LEU A N 1
ATOM 738 C CA . LEU A 1 102 ? 13.573 -1.795 -4.792 1.00 86.06 102 LEU A CA 1
ATOM 739 C C . LEU A 1 102 ? 14.246 -0.464 -4.459 1.00 86.06 102 LEU A C 1
ATOM 741 O O . LEU A 1 102 ? 14.238 -0.066 -3.306 1.00 86.06 102 LEU A O 1
ATOM 745 N N . VAL A 1 103 ? 14.775 0.252 -5.456 1.00 84.25 103 VAL A N 1
ATOM 746 C CA . VAL A 1 103 ? 15.494 1.519 -5.233 1.00 84.25 103 VAL A CA 1
ATOM 747 C C . VAL A 1 103 ? 14.552 2.649 -4.818 1.00 84.25 103 VAL A C 1
ATOM 749 O O . VAL A 1 103 ? 14.863 3.400 -3.898 1.00 84.25 103 VAL A O 1
ATOM 752 N N . LEU A 1 104 ? 13.399 2.782 -5.478 1.00 82.50 104 LEU A N 1
ATOM 753 C CA . LEU A 1 104 ? 12.433 3.845 -5.183 1.00 82.50 104 LEU A CA 1
ATOM 754 C C . LEU A 1 104 ? 11.686 3.619 -3.857 1.00 82.50 104 LEU A C 1
ATOM 756 O O . LEU A 1 104 ? 11.118 4.568 -3.324 1.00 82.50 104 LEU A O 1
ATOM 760 N N . GLY A 1 105 ? 11.655 2.382 -3.348 1.00 78.19 105 GLY A N 1
ATOM 761 C CA . GLY A 1 105 ? 10.886 2.018 -2.158 1.00 78.19 105 GLY A CA 1
ATOM 762 C C . GLY A 1 105 ? 11.631 2.217 -0.841 1.00 78.19 105 GLY A C 1
ATOM 763 O O . GLY A 1 105 ? 11.002 2.227 0.210 1.00 78.19 105 GLY A O 1
ATOM 764 N N . MET A 1 106 ? 12.952 2.404 -0.884 1.00 78.44 106 MET A N 1
ATOM 765 C CA . MET A 1 106 ? 13.790 2.476 0.313 1.00 78.44 106 MET A CA 1
ATOM 766 C C . MET A 1 106 ? 13.457 3.698 1.178 1.00 78.44 106 MET A C 1
ATOM 768 O O . MET A 1 106 ? 13.561 4.837 0.726 1.00 78.44 106 MET A O 1
ATOM 772 N N . GLY A 1 107 ? 13.128 3.465 2.452 1.00 68.06 107 GLY A N 1
ATOM 773 C CA . GLY A 1 107 ? 13.011 4.525 3.461 1.00 68.06 107 GLY A CA 1
ATOM 774 C C . GLY A 1 107 ? 11.695 5.312 3.438 1.00 68.06 107 GLY A C 1
ATOM 775 O O . GLY A 1 107 ? 11.621 6.390 4.029 1.00 68.06 107 GLY A O 1
ATOM 776 N N . ILE A 1 108 ? 10.656 4.792 2.776 1.00 78.25 108 ILE A N 1
ATOM 777 C CA . ILE A 1 108 ? 9.335 5.427 2.671 1.00 78.25 108 ILE A CA 1
ATOM 778 C C . ILE A 1 108 ? 8.283 4.518 3.335 1.00 78.25 108 ILE A C 1
ATOM 780 O O . ILE A 1 108 ? 8.326 3.309 3.135 1.00 78.25 108 ILE A O 1
ATOM 784 N N . PRO A 1 109 ? 7.296 5.048 4.090 1.00 80.81 109 PRO A N 1
ATOM 785 C CA . PRO A 1 109 ? 6.224 4.230 4.663 1.00 80.81 109 PRO A CA 1
ATOM 786 C C . PRO A 1 109 ? 5.511 3.365 3.610 1.00 80.81 109 PRO A C 1
ATOM 788 O O . PRO A 1 109 ? 5.153 3.873 2.546 1.00 80.81 109 PRO A O 1
ATOM 791 N N . THR A 1 110 ? 5.226 2.099 3.933 1.00 83.44 110 THR A N 1
ATOM 792 C CA . THR A 1 110 ? 4.653 1.074 3.026 1.00 83.44 110 THR A CA 1
ATOM 793 C C . THR A 1 110 ? 3.481 1.566 2.173 1.00 83.44 110 THR A C 1
ATOM 795 O O . THR A 1 110 ? 3.427 1.311 0.969 1.00 83.44 110 THR A O 1
ATOM 798 N N . THR A 1 111 ? 2.552 2.318 2.770 1.00 83.06 111 THR A N 1
ATOM 799 C CA . THR A 1 111 ? 1.415 2.908 2.052 1.00 83.06 111 THR A CA 1
ATOM 800 C C . THR A 1 111 ? 1.887 3.874 0.963 1.00 83.06 111 THR A C 1
ATOM 802 O O . THR A 1 111 ? 1.500 3.727 -0.195 1.00 83.06 111 THR A O 1
ATOM 805 N N . ALA A 1 112 ? 2.742 4.839 1.316 1.00 81.69 112 ALA A N 1
ATOM 806 C CA . ALA A 1 112 ? 3.270 5.848 0.396 1.00 81.69 112 ALA A CA 1
ATOM 807 C C . ALA A 1 112 ? 4.172 5.226 -0.680 1.00 81.69 112 ALA A C 1
ATOM 809 O O . ALA A 1 112 ? 4.075 5.604 -1.848 1.00 81.69 112 ALA A O 1
ATOM 810 N N . ASN A 1 113 ? 4.968 4.224 -0.307 1.00 87.44 113 ASN A N 1
ATOM 811 C CA . ASN A 1 113 ? 5.769 3.429 -1.227 1.00 87.44 113 ASN A CA 1
ATOM 812 C C . ASN A 1 113 ? 4.885 2.790 -2.318 1.00 87.44 113 ASN A C 1
ATOM 814 O O . ASN A 1 113 ? 5.092 3.041 -3.505 1.00 87.44 113 ASN A O 1
ATOM 818 N N . TYR A 1 114 ? 3.814 2.076 -1.942 1.00 89.00 114 TYR A N 1
ATOM 819 C CA . TYR A 1 114 ? 2.897 1.479 -2.923 1.00 89.00 114 TYR A CA 1
ATOM 820 C C . TYR A 1 114 ? 2.312 2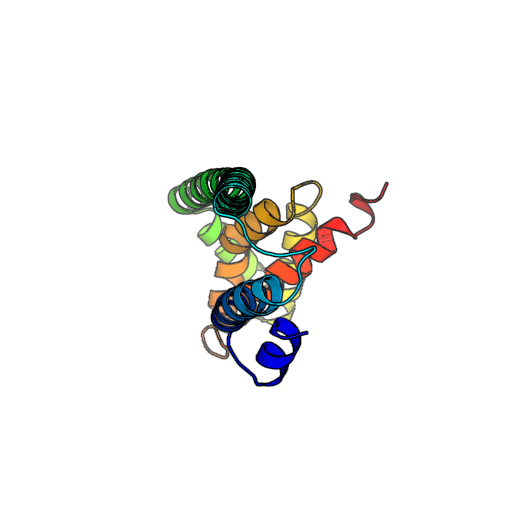.511 -3.895 1.00 89.00 114 TYR A C 1
ATOM 822 O O . TYR A 1 114 ? 2.227 2.244 -5.092 1.00 89.00 114 TYR A O 1
ATOM 830 N N . ILE A 1 115 ? 1.935 3.694 -3.407 1.00 86.38 115 ILE A N 1
ATOM 831 C CA . ILE A 1 115 ? 1.376 4.757 -4.251 1.00 86.38 115 ILE A CA 1
ATOM 832 C C . ILE A 1 115 ? 2.385 5.204 -5.310 1.00 86.38 115 ILE A C 1
ATOM 834 O O . ILE A 1 115 ? 2.026 5.296 -6.480 1.00 86.38 115 ILE A O 1
ATOM 838 N N . ILE A 1 116 ? 3.638 5.439 -4.917 1.00 86.56 116 ILE A N 1
ATOM 839 C CA . ILE A 1 116 ? 4.717 5.833 -5.832 1.00 86.56 116 ILE A CA 1
ATOM 840 C C . ILE A 1 116 ? 4.939 4.747 -6.891 1.00 86.56 116 ILE A C 1
ATOM 842 O O . ILE A 1 116 ? 5.034 5.035 -8.085 1.00 86.56 116 ILE A O 1
ATOM 846 N N . MET A 1 117 ? 4.961 3.477 -6.489 1.00 89.38 117 MET A N 1
ATOM 847 C CA . MET A 1 117 ? 5.158 2.387 -7.442 1.00 89.38 117 MET A CA 1
ATOM 848 C C . MET A 1 117 ? 3.966 2.195 -8.379 1.00 89.38 117 MET A C 1
ATOM 850 O O . MET A 1 117 ? 4.142 1.939 -9.571 1.00 89.38 117 MET A O 1
ATOM 854 N N . ALA A 1 118 ? 2.747 2.337 -7.862 1.00 89.31 118 ALA A N 1
ATOM 855 C CA . ALA A 1 118 ? 1.522 2.226 -8.640 1.00 89.31 118 ALA A CA 1
ATOM 856 C C . ALA A 1 118 ? 1.377 3.362 -9.666 1.00 89.31 118 ALA A C 1
ATOM 858 O O . ALA A 1 118 ? 0.756 3.159 -10.707 1.00 89.31 118 ALA A O 1
ATOM 859 N N . THR A 1 119 ? 1.952 4.539 -9.409 1.00 86.44 119 THR A N 1
ATOM 860 C CA . THR A 1 119 ? 1.907 5.671 -10.345 1.00 86.44 119 THR A CA 1
ATOM 861 C C . THR A 1 119 ? 3.061 5.680 -11.342 1.00 86.44 119 THR A C 1
ATOM 863 O O . THR A 1 119 ? 2.879 6.155 -12.463 1.00 86.44 119 THR A O 1
ATOM 866 N N . LEU A 1 120 ? 4.235 5.157 -10.971 1.00 86.81 120 LEU A N 1
ATOM 867 C CA . LEU A 1 120 ? 5.439 5.205 -11.810 1.00 86.81 120 LEU A CA 1
ATOM 868 C C . LEU A 1 120 ? 5.726 3.899 -12.551 1.00 86.81 120 LEU A C 1
ATOM 870 O O . LEU A 1 120 ? 6.018 3.924 -13.745 1.00 86.81 120 LEU A O 1
ATOM 874 N N . ILE A 1 121 ? 5.646 2.762 -11.857 1.00 87.88 121 ILE A N 1
ATOM 875 C CA . ILE A 1 121 ? 6.114 1.462 -12.358 1.00 87.88 121 ILE A CA 1
ATOM 876 C C . ILE A 1 121 ? 4.958 0.616 -12.897 1.00 87.88 121 ILE A C 1
ATOM 878 O O . ILE A 1 121 ? 5.083 -0.000 -13.957 1.00 87.88 121 ILE A O 1
ATOM 882 N N . ALA A 1 122 ? 3.805 0.612 -12.221 1.00 89.38 122 ALA A N 1
ATOM 883 C CA . ALA A 1 122 ? 2.657 -0.185 -12.659 1.00 89.38 122 ALA A CA 1
ATOM 884 C C . ALA A 1 122 ? 2.170 0.149 -14.086 1.00 89.38 122 ALA A C 1
ATOM 886 O O . ALA A 1 122 ? 1.884 -0.796 -14.817 1.00 89.38 122 ALA A O 1
ATOM 887 N N . PRO A 1 123 ? 2.128 1.415 -14.558 1.00 86.62 123 PRO A N 1
ATOM 888 C CA . PRO A 1 123 ? 1.718 1.718 -15.933 1.00 86.62 123 PRO A CA 1
ATOM 889 C C . PRO A 1 123 ? 2.629 1.085 -16.995 1.00 86.62 123 PRO A C 1
ATOM 891 O O . PRO A 1 123 ? 2.144 0.652 -18.043 1.00 86.62 123 PRO A O 1
ATOM 894 N N . ALA A 1 124 ? 3.929 0.967 -16.703 1.00 85.00 124 ALA A N 1
ATOM 895 C CA . ALA A 1 124 ? 4.905 0.339 -17.590 1.00 85.00 124 ALA A CA 1
ATOM 896 C C . ALA A 1 124 ? 4.616 -1.152 -17.768 1.00 85.00 124 ALA A C 1
ATOM 898 O O . ALA A 1 124 ? 4.579 -1.684 -18.877 1.00 85.00 124 ALA A O 1
ATOM 899 N N . LEU A 1 125 ? 4.346 -1.800 -16.640 1.00 87.50 125 LEU A N 1
ATOM 900 C CA . LEU A 1 125 ? 3.989 -3.203 -16.550 1.00 87.50 125 LEU A CA 1
ATOM 901 C C . LEU A 1 125 ? 2.611 -3.487 -17.155 1.00 87.50 125 LEU A C 1
ATOM 903 O O . LEU A 1 125 ? 2.458 -4.477 -17.863 1.00 87.50 125 LEU A O 1
ATOM 907 N N . ILE A 1 126 ? 1.629 -2.604 -16.948 1.00 88.31 126 ILE A N 1
ATOM 908 C CA . ILE A 1 126 ? 0.307 -2.699 -17.574 1.00 88.31 126 ILE A CA 1
ATOM 909 C C . ILE A 1 126 ? 0.450 -2.660 -19.091 1.00 88.31 126 ILE A C 1
ATOM 911 O O . ILE A 1 126 ? -0.110 -3.521 -19.748 1.00 88.31 126 ILE A O 1
ATOM 915 N N . ARG A 1 127 ? 1.229 -1.741 -19.671 1.00 82.56 127 ARG A N 1
ATOM 916 C CA . ARG A 1 127 ? 1.401 -1.704 -21.134 1.00 82.56 127 ARG A CA 1
ATOM 917 C C . ARG A 1 127 ? 1.965 -2.998 -21.720 1.00 82.56 127 ARG A C 1
ATOM 919 O O . ARG A 1 127 ? 1.583 -3.364 -22.822 1.00 82.56 127 ARG A O 1
ATOM 926 N N . LEU A 1 128 ? 2.856 -3.669 -20.996 1.00 79.31 128 LEU A N 1
ATOM 927 C CA . LEU A 1 128 ? 3.492 -4.909 -21.444 1.00 79.31 128 LEU A CA 1
ATOM 928 C C . LEU A 1 128 ? 2.660 -6.165 -21.140 1.00 79.31 128 LEU A C 1
ATOM 930 O O . LEU A 1 128 ? 2.789 -7.165 -21.837 1.00 79.31 128 LEU A O 1
ATOM 934 N N . MET A 1 129 ? 1.817 -6.132 -20.102 1.00 81.75 129 MET A N 1
ATOM 935 C CA . MET A 1 129 ? 0.986 -7.266 -19.673 1.00 81.75 129 MET A CA 1
ATOM 936 C C . MET A 1 129 ? -0.487 -7.168 -20.095 1.00 81.75 129 MET A C 1
ATOM 938 O O . MET A 1 129 ? -1.191 -8.173 -20.014 1.00 81.75 129 MET A O 1
ATOM 942 N N . ALA A 1 130 ? -0.969 -6.003 -20.542 1.00 68.12 130 ALA A N 1
ATOM 943 C CA . ALA A 1 130 ? -2.385 -5.756 -20.840 1.00 68.12 130 ALA A CA 1
ATOM 944 C C . ALA A 1 130 ? -2.951 -6.660 -21.940 1.00 68.12 130 ALA A C 1
ATOM 946 O O . ALA A 1 130 ? -4.153 -6.906 -21.951 1.00 68.12 130 ALA A O 1
ATOM 947 N N . GLU A 1 131 ? -2.110 -7.179 -22.835 1.00 63.91 131 GLU A N 1
ATOM 948 C CA . GLU A 1 131 ? -2.553 -8.095 -23.890 1.00 63.91 131 GLU A CA 1
ATOM 949 C C . GLU A 1 131 ? -2.782 -9.530 -23.388 1.00 63.91 131 GLU A C 1
ATOM 951 O O . GLU A 1 131 ? -3.490 -10.289 -24.041 1.00 63.91 131 GLU A O 1
ATOM 956 N N . ASN A 1 132 ? -2.230 -9.911 -22.226 1.00 63.31 132 ASN A N 1
ATOM 957 C CA . ASN A 1 132 ? -2.163 -11.316 -21.806 1.00 63.31 132 ASN A CA 1
ATOM 958 C C . ASN A 1 132 ? -2.696 -11.602 -20.390 1.00 63.31 132 ASN A C 1
ATOM 960 O O . ASN A 1 132 ? -2.875 -12.773 -20.049 1.00 63.31 132 ASN A O 1
ATOM 964 N N . THR A 1 133 ? -2.955 -10.585 -19.551 1.00 75.06 133 THR A N 1
ATOM 965 C CA . THR A 1 133 ? -3.246 -10.839 -18.129 1.00 75.06 133 THR A CA 1
ATOM 966 C C . THR A 1 133 ? -4.152 -9.811 -17.444 1.00 75.06 133 THR A C 1
ATOM 968 O O . THR A 1 133 ? -4.344 -8.689 -17.903 1.00 75.06 133 THR A O 1
ATOM 971 N N . HIS A 1 134 ? -4.704 -10.188 -16.283 1.00 84.06 134 HIS A N 1
ATOM 972 C CA . HIS A 1 134 ? -5.508 -9.306 -15.435 1.00 84.06 134 HIS A CA 1
ATOM 973 C C . HIS A 1 134 ? -4.710 -8.102 -14.901 1.00 84.06 134 HIS A C 1
ATOM 975 O O . HIS A 1 134 ? -3.602 -8.252 -14.386 1.00 84.06 134 HIS A O 1
ATOM 981 N N . LEU A 1 135 ? -5.346 -6.924 -14.896 1.00 84.12 135 LEU A N 1
ATOM 982 C CA . LEU A 1 135 ? -4.797 -5.648 -14.398 1.00 84.12 135 LEU A CA 1
ATOM 983 C C . LEU A 1 135 ? -4.302 -5.689 -12.943 1.00 84.12 135 LEU A C 1
ATOM 985 O O . LEU A 1 135 ? -3.475 -4.872 -12.552 1.00 84.12 135 LEU A O 1
ATOM 989 N N . ILE A 1 136 ? -4.782 -6.638 -12.136 1.00 86.88 136 ILE A N 1
ATOM 990 C CA . ILE A 1 136 ? -4.361 -6.789 -10.739 1.00 86.88 136 ILE A CA 1
ATOM 991 C C . ILE A 1 136 ? -2.898 -7.245 -10.616 1.00 86.88 136 ILE A C 1
ATOM 993 O O . ILE A 1 136 ? -2.244 -6.908 -9.633 1.00 86.88 136 ILE A O 1
ATOM 997 N N . LEU A 1 137 ? -2.358 -7.971 -11.604 1.00 89.00 137 LEU A N 1
ATOM 998 C CA . LEU A 1 137 ? -0.998 -8.515 -11.534 1.00 89.00 137 LEU A CA 1
ATOM 999 C C . LEU A 1 137 ? 0.079 -7.423 -11.473 1.00 89.00 137 LEU A C 1
ATOM 1001 O O . LEU A 1 137 ? 0.882 -7.476 -10.545 1.00 89.00 137 LEU A O 1
ATOM 1005 N N . PRO A 1 138 ? 0.104 -6.420 -12.376 1.00 89.81 138 PRO A N 1
ATOM 1006 C CA . PRO A 1 138 ? 1.034 -5.297 -12.276 1.00 89.81 138 PRO A CA 1
ATOM 1007 C C . PRO A 1 138 ? 1.004 -4.609 -10.908 1.00 89.81 138 PRO A C 1
ATOM 1009 O O . PRO A 1 138 ? 2.057 -4.321 -10.345 1.00 89.81 138 PRO A O 1
ATOM 1012 N N . HIS A 1 139 ? -0.190 -4.398 -10.344 1.00 91.06 139 HIS A N 1
ATOM 1013 C CA . HIS A 1 139 ? -0.352 -3.776 -9.030 1.00 91.06 139 HIS A CA 1
ATOM 1014 C C . HIS A 1 139 ? 0.174 -4.657 -7.891 1.00 91.06 139 HIS A C 1
ATOM 1016 O O . HIS A 1 139 ? 0.859 -4.159 -7.001 1.00 91.06 139 HIS A O 1
ATOM 1022 N N . MET A 1 140 ? -0.094 -5.964 -7.920 1.00 91.06 140 MET A N 1
ATOM 1023 C CA . MET A 1 140 ? 0.427 -6.899 -6.916 1.00 91.06 140 MET A CA 1
ATOM 1024 C C . MET A 1 140 ? 1.938 -7.105 -7.042 1.00 91.06 140 MET A C 1
ATOM 1026 O O . MET A 1 140 ? 2.614 -7.245 -6.028 1.00 91.06 140 MET A O 1
ATOM 1030 N N . PHE A 1 141 ? 2.478 -7.064 -8.262 1.00 91.38 141 PHE A N 1
ATOM 1031 C CA . PHE A 1 141 ? 3.915 -7.140 -8.510 1.00 91.38 141 PHE A CA 1
ATOM 1032 C C . PHE A 1 141 ? 4.646 -5.970 -7.853 1.00 91.38 141 PHE A C 1
ATOM 1034 O O . PHE A 1 141 ? 5.563 -6.176 -7.059 1.00 91.38 141 PHE A O 1
ATOM 1041 N N . VAL A 1 142 ? 4.212 -4.737 -8.130 1.00 90.69 142 VAL A N 1
ATOM 1042 C CA . VAL A 1 142 ? 4.855 -3.556 -7.542 1.00 90.69 142 VAL A CA 1
ATOM 1043 C C . VAL A 1 142 ? 4.625 -3.452 -6.036 1.00 90.69 142 VAL A C 1
ATOM 1045 O O . VAL A 1 142 ? 5.502 -2.984 -5.320 1.00 90.69 142 VAL A O 1
ATOM 1048 N N . PHE A 1 143 ? 3.479 -3.923 -5.539 1.00 90.06 143 PHE A N 1
ATOM 1049 C CA . PHE A 1 143 ? 3.211 -4.013 -4.105 1.00 90.06 143 PHE A CA 1
ATOM 1050 C C . PHE A 1 143 ? 4.170 -4.987 -3.410 1.00 90.06 143 PHE A C 1
ATOM 1052 O O . PHE A 1 143 ? 4.750 -4.649 -2.381 1.00 90.06 143 PHE A O 1
ATOM 1059 N N . TYR A 1 144 ? 4.386 -6.168 -3.997 1.00 91.12 144 TYR A N 1
ATOM 1060 C CA . TYR A 1 144 ? 5.302 -7.175 -3.468 1.00 91.12 144 TYR A CA 1
ATOM 1061 C C . TYR A 1 144 ? 6.745 -6.660 -3.406 1.00 91.12 144 TYR A C 1
ATOM 1063 O O . TYR A 1 144 ? 7.375 -6.731 -2.353 1.00 91.12 144 TYR A O 1
ATOM 1071 N N . TYR A 1 145 ? 7.250 -6.080 -4.500 1.00 89.38 145 TYR A N 1
ATOM 1072 C CA . TYR A 1 145 ? 8.605 -5.520 -4.522 1.00 89.38 145 TYR A CA 1
ATOM 1073 C C . TYR A 1 145 ? 8.751 -4.250 -3.681 1.00 89.38 145 TYR A C 1
ATOM 1075 O O . TYR A 1 145 ? 9.828 -4.019 -3.143 1.00 89.38 145 TYR A O 1
ATOM 1083 N N . GLY A 1 146 ? 7.681 -3.470 -3.510 1.00 87.69 146 GLY A N 1
ATOM 1084 C CA . GLY A 1 146 ? 7.654 -2.355 -2.568 1.00 87.69 146 GLY A CA 1
ATOM 1085 C C . GLY A 1 146 ? 7.863 -2.824 -1.126 1.00 87.69 146 GLY A C 1
ATOM 1086 O O . GLY A 1 146 ? 8.727 -2.293 -0.443 1.00 87.69 146 GLY A O 1
ATOM 1087 N N . ILE A 1 147 ? 7.152 -3.867 -0.683 1.00 87.62 147 ILE A N 1
ATOM 1088 C CA . ILE A 1 147 ? 7.350 -4.437 0.664 1.00 87.62 147 ILE A CA 1
ATOM 1089 C C . ILE A 1 147 ? 8.737 -5.070 0.802 1.00 87.62 147 ILE A C 1
ATOM 1091 O O . ILE A 1 147 ? 9.378 -4.929 1.839 1.00 87.62 147 ILE A O 1
ATOM 1095 N N . LEU A 1 148 ? 9.216 -5.770 -0.231 1.00 86.50 148 LEU A N 1
ATOM 1096 C CA . LEU A 1 148 ? 10.565 -6.333 -0.205 1.00 86.50 148 LEU A CA 1
ATOM 1097 C C . LEU A 1 148 ? 11.645 -5.254 -0.099 1.00 86.50 148 LEU A C 1
ATOM 1099 O O . LEU A 1 148 ? 12.649 -5.512 0.557 1.00 86.50 148 LEU A O 1
ATOM 1103 N N . ALA A 1 149 ? 11.433 -4.071 -0.690 1.00 82.81 149 ALA A N 1
ATOM 1104 C CA . ALA A 1 149 ? 12.367 -2.948 -0.617 1.00 82.81 149 ALA A CA 1
ATOM 1105 C C . ALA A 1 149 ? 12.701 -2.581 0.837 1.00 82.81 149 ALA A C 1
ATOM 1107 O O . ALA A 1 149 ? 13.874 -2.384 1.158 1.00 82.81 149 ALA A O 1
ATOM 1108 N N . ASP A 1 150 ? 11.693 -2.597 1.714 1.00 76.81 150 ASP A N 1
ATOM 1109 C CA . ASP A 1 150 ? 11.827 -2.296 3.146 1.00 76.81 150 ASP A CA 1
ATOM 1110 C C . ASP A 1 150 ? 12.646 -3.354 3.910 1.00 76.81 150 ASP A C 1
ATOM 1112 O O . ASP A 1 150 ? 13.179 -3.073 4.981 1.00 76.81 150 ASP A O 1
ATOM 1116 N N . ILE A 1 151 ? 12.750 -4.573 3.372 1.00 75.38 151 ILE A N 1
ATOM 1117 C CA . ILE A 1 151 ? 13.450 -5.713 3.988 1.00 75.38 151 ILE A CA 1
ATOM 1118 C C . ILE A 1 151 ? 14.823 -5.947 3.325 1.00 75.38 151 ILE A C 1
ATOM 1120 O O . ILE A 1 151 ? 15.628 -6.741 3.805 1.00 75.38 151 ILE A O 1
ATOM 1124 N N . THR A 1 152 ? 15.139 -5.290 2.207 1.00 75.44 152 THR A N 1
ATOM 1125 C CA . THR A 1 152 ? 16.440 -5.459 1.541 1.00 75.44 152 THR A CA 1
ATOM 1126 C C . THR A 1 152 ? 17.571 -4.704 2.264 1.00 75.44 152 THR A C 1
ATOM 1128 O O . THR A 1 152 ? 17.350 -3.600 2.767 1.00 75.44 152 THR A O 1
ATOM 1131 N N . PRO A 1 153 ? 18.817 -5.240 2.261 1.00 56.62 153 PRO A N 1
ATOM 1132 C CA . PRO A 1 153 ? 19.955 -4.720 3.027 1.00 56.62 153 PRO A CA 1
ATOM 1133 C C . PRO A 1 153 ? 20.205 -3.202 3.011 1.00 56.62 153 PRO A C 1
ATOM 1135 O O . PRO A 1 153 ? 20.520 -2.701 4.080 1.00 56.62 153 PRO A O 1
ATOM 1138 N N . PRO A 1 154 ? 20.057 -2.428 1.909 1.00 59.16 154 PRO A N 1
ATOM 1139 C CA . PRO A 1 154 ? 20.338 -0.984 1.923 1.00 59.16 154 PRO A CA 1
ATOM 1140 C C . PRO A 1 154 ? 19.528 -0.155 2.936 1.00 59.16 154 PRO A C 1
ATOM 1142 O O . PRO A 1 154 ? 19.934 0.967 3.222 1.00 59.16 154 PRO A O 1
ATOM 1145 N N . VAL A 1 155 ? 18.421 -0.680 3.479 1.00 53.38 155 VAL A N 1
ATOM 1146 C CA . VAL A 1 155 ? 17.593 -0.009 4.504 1.00 53.38 155 VAL A CA 1
ATOM 1147 C C . VAL A 1 155 ? 17.784 -0.613 5.904 1.00 53.38 155 VAL A C 1
ATOM 1149 O O . VAL A 1 155 ? 17.516 0.051 6.897 1.00 53.38 155 VAL A O 1
ATOM 1152 N N . LEU A 1 156 ? 18.258 -1.862 5.998 1.00 54.09 156 LEU A N 1
ATOM 1153 C CA . LEU A 1 156 ? 18.421 -2.618 7.251 1.00 54.09 156 LEU A CA 1
ATOM 1154 C C . LEU A 1 156 ? 19.789 -2.415 7.936 1.00 54.09 156 LEU A C 1
ATOM 1156 O O . LEU A 1 156 ? 20.188 -3.252 8.749 1.00 54.09 156 LEU A O 1
ATOM 1160 N N . PHE A 1 157 ? 20.509 -1.339 7.616 1.00 46.94 157 PHE A N 1
ATOM 1161 C CA . PHE A 1 157 ? 21.752 -0.979 8.306 1.00 46.94 157 PHE A CA 1
ATOM 1162 C C . PHE A 1 157 ? 21.506 0.008 9.447 1.00 46.94 157 PHE A C 1
ATOM 1164 O O . PHE A 1 157 ? 20.760 0.989 9.232 1.00 46.94 157 PHE A O 1
#

Organism: NCBI:txid412755